Protein AF-W2KGB4-F1 (afdb_monomer)

Structure (mmCIF, N/CA/C/O backbone):
data_AF-W2KGB4-F1
#
_entry.id   AF-W2KGB4-F1
#
loop_
_atom_site.group_PDB
_atom_site.id
_atom_site.type_symbol
_atom_site.label_atom_id
_atom_site.label_alt_id
_atom_site.label_comp_id
_atom_site.label_asym_id
_atom_site.label_entity_id
_atom_site.label_seq_id
_atom_site.pdbx_PDB_ins_code
_atom_site.Cartn_x
_atom_site.Cartn_y
_atom_site.Cartn_z
_atom_site.occupancy
_atom_site.B_iso_or_equiv
_atom_site.auth_seq_id
_atom_site.auth_comp_id
_atom_site.auth_asym_id
_atom_site.auth_atom_id
_atom_site.pdbx_PDB_model_num
ATOM 1 N N . MET A 1 1 ? 24.604 -19.112 -18.683 1.00 58.47 1 MET A N 1
ATOM 2 C CA . MET A 1 1 ? 25.034 -17.996 -19.557 1.00 58.47 1 MET A CA 1
ATOM 3 C C . MET A 1 1 ? 25.972 -18.416 -20.696 1.00 58.47 1 MET A C 1
ATOM 5 O O . MET A 1 1 ? 25.805 -17.907 -21.791 1.00 58.47 1 MET A O 1
ATOM 9 N N . HIS A 1 2 ? 26.909 -19.357 -20.509 1.00 60.28 2 HIS A N 1
ATOM 10 C CA . HIS A 1 2 ? 27.944 -19.669 -21.520 1.00 60.28 2 HIS A CA 1
ATOM 11 C C . HIS A 1 2 ? 27.442 -20.343 -22.824 1.00 60.28 2 HIS A C 1
ATOM 13 O O . HIS A 1 2 ? 28.034 -20.152 -23.880 1.00 60.28 2 HIS A O 1
ATOM 19 N N . HIS A 1 3 ? 26.351 -21.119 -22.787 1.00 74.38 3 HIS A N 1
ATOM 20 C CA . HIS A 1 3 ? 25.853 -21.842 -23.971 1.00 74.38 3 HIS A CA 1
ATOM 21 C C . HIS A 1 3 ? 25.013 -20.973 -24.923 1.00 74.38 3 HIS A C 1
ATOM 23 O O . HIS A 1 3 ? 24.988 -21.235 -26.122 1.00 74.38 3 HIS A O 1
ATOM 29 N N . LEU A 1 4 ? 24.352 -19.931 -24.405 1.00 70.69 4 LEU A N 1
ATOM 30 C CA . LEU A 1 4 ? 23.557 -18.995 -25.208 1.00 70.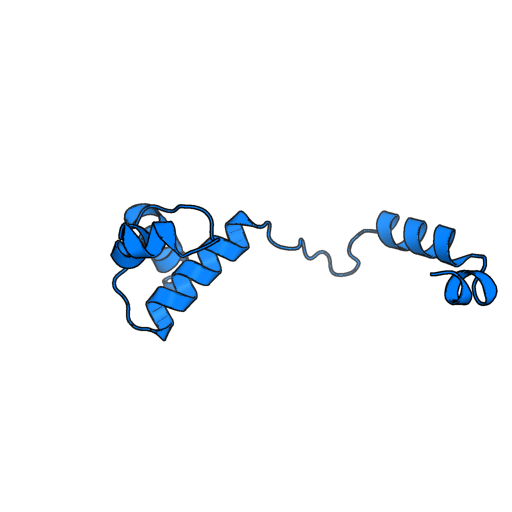69 4 LEU A CA 1
ATOM 31 C C . LEU A 1 4 ? 24.460 -18.144 -26.103 1.00 70.69 4 LEU A C 1
ATOM 33 O O . LEU A 1 4 ? 24.245 -18.086 -27.308 1.00 70.69 4 LEU A O 1
ATOM 37 N N . LEU A 1 5 ? 25.533 -17.591 -25.532 1.00 75.38 5 LEU A N 1
ATOM 38 C CA . LEU A 1 5 ? 26.517 -16.784 -26.261 1.00 75.38 5 LEU A CA 1
ATOM 39 C C . LEU A 1 5 ? 27.291 -17.593 -27.313 1.00 75.38 5 LEU A C 1
ATOM 41 O O . LEU A 1 5 ? 27.712 -17.049 -28.325 1.00 75.38 5 LEU A O 1
ATOM 45 N N . LYS A 1 6 ? 27.442 -18.909 -27.113 1.00 76.88 6 LYS A N 1
ATOM 46 C CA . LYS A 1 6 ? 28.098 -19.796 -28.087 1.00 76.88 6 LYS A CA 1
ATOM 47 C C . LYS A 1 6 ? 27.244 -20.043 -29.337 1.00 76.88 6 LYS A C 1
ATOM 49 O O . LYS A 1 6 ? 27.790 -20.314 -30.400 1.00 76.88 6 LYS A O 1
ATOM 54 N N . ARG A 1 7 ? 25.914 -19.988 -29.204 1.00 80.75 7 ARG A N 1
ATOM 55 C CA . ARG A 1 7 ? 24.957 -20.226 -30.300 1.00 80.75 7 ARG A CA 1
ATOM 56 C C . ARG A 1 7 ? 24.463 -18.927 -30.943 1.00 80.75 7 ARG A C 1
ATOM 58 O O . ARG A 1 7 ? 24.093 -18.944 -32.110 1.00 80.75 7 ARG A O 1
ATOM 65 N N . HIS A 1 8 ? 24.502 -17.830 -30.190 1.00 77.50 8 HIS A N 1
ATOM 66 C CA . HIS A 1 8 ? 24.114 -16.488 -30.615 1.00 77.50 8 HIS A CA 1
ATOM 67 C C . HIS A 1 8 ? 25.178 -15.486 -30.142 1.00 77.50 8 HIS A C 1
ATOM 69 O O . HIS A 1 8 ? 25.039 -14.906 -29.059 1.00 77.50 8 HIS A O 1
ATOM 75 N N . PRO A 1 9 ? 26.272 -15.318 -30.910 1.00 85.00 9 PRO A N 1
ATOM 76 C CA . PRO A 1 9 ? 27.369 -14.412 -30.553 1.00 85.00 9 PRO A CA 1
ATOM 77 C C . PRO A 1 9 ? 26.911 -12.952 -30.444 1.00 85.00 9 PRO A C 1
ATOM 79 O O . PRO A 1 9 ? 27.444 -12.182 -29.653 1.00 85.00 9 PRO A O 1
ATOM 82 N N . ASP A 1 10 ? 25.883 -12.603 -31.211 1.00 86.31 10 ASP A N 1
ATOM 83 C CA . ASP A 1 10 ? 25.235 -11.297 -31.313 1.00 86.31 10 ASP A CA 1
ATOM 84 C C . ASP A 1 10 ? 24.154 -11.058 -30.245 1.00 86.31 10 ASP A C 1
ATOM 86 O O . ASP A 1 10 ? 23.551 -9.987 -30.195 1.00 86.31 10 ASP A O 1
ATOM 90 N N . TYR A 1 11 ? 23.906 -12.024 -29.352 1.00 82.56 11 TYR A N 1
ATOM 91 C CA . TYR A 1 11 ? 22.867 -11.916 -28.324 1.00 82.56 11 TYR A CA 1
ATOM 92 C C . TYR A 1 11 ? 23.021 -10.664 -27.455 1.00 82.56 11 TYR A C 1
ATOM 94 O O . TYR A 1 11 ? 22.023 -10.048 -27.084 1.00 82.56 11 TYR A O 1
ATOM 102 N N . HIS A 1 12 ? 24.258 -10.281 -27.126 1.00 78.88 12 HIS A N 1
ATOM 103 C CA . HIS A 1 12 ? 24.506 -9.096 -26.309 1.00 78.88 12 HIS A CA 1
ATOM 104 C C . HIS A 1 12 ? 24.041 -7.820 -27.021 1.00 78.88 12 HIS A C 1
ATOM 106 O O . HIS A 1 12 ? 23.289 -7.033 -26.444 1.00 78.88 12 HIS A O 1
ATOM 112 N N . ASP A 1 13 ? 24.396 -7.663 -28.295 1.00 83.31 13 ASP A N 1
ATOM 113 C CA . ASP A 1 13 ? 24.006 -6.506 -29.101 1.00 83.31 13 ASP A CA 1
ATOM 114 C C . ASP A 1 13 ? 22.499 -6.488 -29.368 1.00 83.31 13 ASP A C 1
ATOM 116 O O . ASP A 1 13 ? 21.868 -5.434 -29.286 1.00 83.31 13 ASP A O 1
ATOM 120 N N . LEU A 1 14 ? 21.891 -7.657 -29.596 1.00 80.69 14 LEU A N 1
ATOM 121 C CA . LEU A 1 14 ? 20.441 -7.803 -29.734 1.00 80.69 14 LEU A CA 1
ATOM 122 C C . LEU A 1 14 ? 19.695 -7.464 -28.440 1.00 80.69 14 LEU A C 1
ATOM 124 O O . LEU A 1 14 ? 18.655 -6.806 -28.495 1.00 80.69 14 LEU A O 1
ATOM 128 N N . ALA A 1 15 ? 20.212 -7.867 -27.278 1.00 75.81 15 ALA A N 1
ATOM 129 C CA . ALA A 1 15 ? 19.623 -7.547 -25.981 1.00 75.81 15 ALA A CA 1
ATOM 130 C C . ALA A 1 15 ? 19.716 -6.043 -25.683 1.00 75.81 15 ALA A C 1
ATOM 132 O O . ALA A 1 15 ? 18.730 -5.431 -25.270 1.00 75.81 15 ALA A O 1
ATOM 133 N N . VAL A 1 16 ? 20.869 -5.426 -25.963 1.00 76.00 16 VAL A N 1
ATOM 134 C CA . VAL A 1 16 ? 21.066 -3.976 -25.834 1.00 76.00 16 VAL A CA 1
ATOM 135 C C . VAL A 1 16 ? 20.175 -3.215 -26.817 1.00 76.00 16 VAL A C 1
ATOM 137 O O . VAL A 1 16 ? 19.542 -2.232 -26.433 1.00 76.00 16 VAL A O 1
ATOM 140 N N . ALA A 1 17 ? 20.062 -3.672 -28.066 1.00 78.88 17 ALA A N 1
ATOM 141 C CA . ALA A 1 17 ? 19.177 -3.077 -29.062 1.00 78.88 17 ALA A CA 1
ATOM 142 C C . ALA A 1 17 ? 17.699 -3.219 -28.673 1.00 78.88 17 ALA A C 1
ATOM 144 O O . ALA A 1 17 ? 16.945 -2.259 -28.811 1.00 78.88 17 ALA A O 1
ATOM 145 N N . ALA A 1 18 ? 17.280 -4.371 -28.142 1.00 73.19 18 ALA A N 1
ATOM 146 C CA . ALA A 1 18 ? 15.923 -4.590 -27.645 1.00 73.19 18 ALA A CA 1
ATOM 147 C C . ALA A 1 18 ? 15.602 -3.688 -26.446 1.00 73.19 18 ALA A C 1
ATOM 149 O O . ALA A 1 18 ? 14.527 -3.094 -26.407 1.00 73.19 18 ALA A O 1
ATOM 150 N N . PHE A 1 19 ? 16.552 -3.528 -25.522 1.00 67.00 19 PHE A N 1
ATOM 151 C CA . PHE A 1 19 ? 16.422 -2.622 -24.383 1.00 67.00 19 PHE A CA 1
ATOM 152 C C . PHE A 1 19 ? 16.329 -1.153 -24.830 1.00 67.00 19 PHE A C 1
ATOM 154 O O . PHE A 1 19 ? 15.451 -0.419 -24.382 1.00 67.00 19 PHE A O 1
ATOM 161 N N . ARG A 1 20 ? 17.176 -0.731 -25.782 1.00 66.25 20 ARG A N 1
ATOM 162 C CA . ARG A 1 20 ? 17.172 0.628 -26.361 1.00 66.25 20 ARG A CA 1
ATOM 163 C C . ARG A 1 20 ? 15.942 0.927 -27.215 1.00 66.25 20 ARG A C 1
ATOM 165 O O . ARG A 1 20 ? 15.530 2.079 -27.282 1.00 66.25 20 ARG A O 1
ATOM 172 N N . LYS A 1 21 ? 15.347 -0.086 -27.856 1.00 67.31 21 LYS A N 1
ATOM 173 C CA . LYS A 1 21 ? 14.112 0.053 -28.648 1.00 67.31 21 LYS A CA 1
ATOM 174 C C . LYS A 1 21 ? 12.895 0.404 -27.776 1.00 67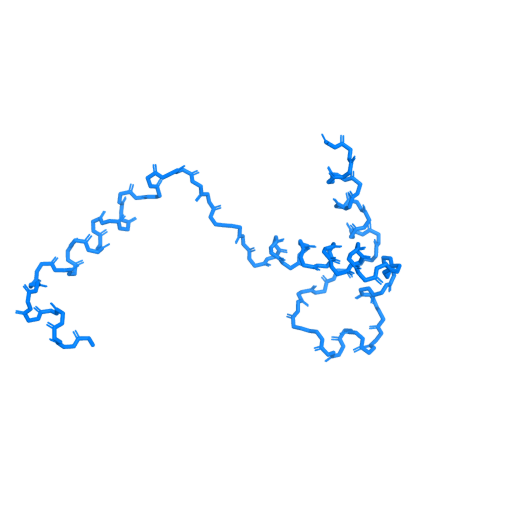.31 21 LYS A C 1
ATOM 176 O O . LYS A 1 21 ? 11.846 0.730 -28.324 1.00 67.31 21 LYS A O 1
ATOM 181 N N . GLY A 1 22 ? 13.047 0.375 -26.449 1.00 63.25 22 GLY A N 1
ATOM 182 C CA . GLY A 1 22 ? 11.995 0.689 -25.492 1.00 63.25 22 GLY A CA 1
ATOM 183 C C . GLY A 1 22 ? 10.905 -0.381 -25.466 1.00 63.25 22 GLY A C 1
ATOM 184 O O . GLY A 1 22 ? 10.901 -1.327 -26.262 1.00 63.25 22 GLY A O 1
ATOM 185 N N . ASN A 1 23 ? 9.960 -0.249 -24.533 1.00 66.50 23 ASN A N 1
ATOM 186 C CA . ASN A 1 23 ? 8.824 -1.157 -24.498 1.00 66.50 23 ASN A CA 1
ATOM 187 C C . ASN A 1 23 ? 7.975 -0.981 -25.769 1.00 66.50 23 ASN A C 1
ATOM 189 O O . ASN A 1 23 ? 7.256 0.006 -25.901 1.00 66.50 23 ASN A O 1
ATOM 193 N N . ARG A 1 24 ? 8.004 -1.971 -26.672 1.00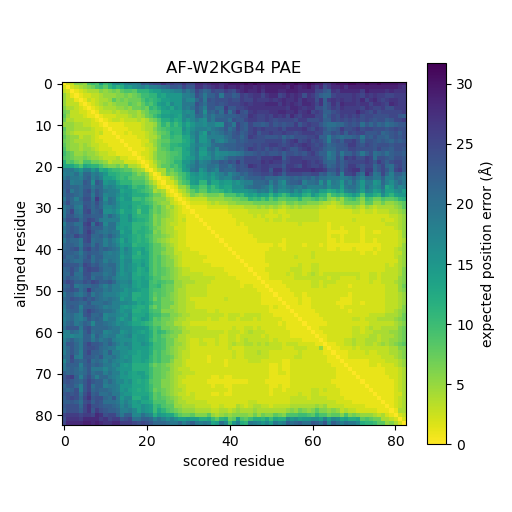 64.06 24 ARG A N 1
ATOM 194 C CA . ARG A 1 24 ? 7.169 -2.005 -27.888 1.00 64.06 24 ARG A CA 1
ATOM 195 C C . ARG A 1 24 ? 5.670 -1.882 -27.609 1.00 64.06 24 ARG A C 1
ATOM 197 O O . ARG A 1 24 ? 4.938 -1.470 -28.499 1.00 64.06 24 ARG A O 1
ATOM 204 N N . PHE A 1 25 ? 5.226 -2.246 -26.410 1.00 67.12 25 PHE A N 1
ATOM 205 C CA . PHE A 1 25 ? 3.830 -2.149 -25.991 1.00 67.12 25 PHE A CA 1
ATOM 206 C C . PHE A 1 25 ? 3.475 -0.779 -25.393 1.00 67.12 25 PHE A C 1
ATOM 208 O O . PHE A 1 25 ? 2.307 -0.533 -25.122 1.00 67.12 25 PHE A O 1
ATOM 215 N N . GLY A 1 26 ? 4.454 0.103 -25.154 1.00 67.06 26 GLY A N 1
ATOM 216 C CA . GLY A 1 26 ? 4.227 1.403 -24.510 1.00 67.06 26 GLY A CA 1
ATOM 217 C C . GLY A 1 26 ? 3.771 1.316 -23.047 1.00 67.06 26 GLY A C 1
ATOM 218 O O . GLY A 1 26 ? 3.326 2.310 -22.489 1.00 67.06 26 GLY A O 1
ATOM 219 N N . VAL A 1 27 ? 3.868 0.142 -22.416 1.00 67.25 27 VAL A N 1
ATOM 220 C CA . VAL A 1 27 ? 3.396 -0.099 -21.045 1.00 67.25 27 VAL A CA 1
ATOM 221 C C . VAL A 1 27 ? 4.538 0.089 -20.050 1.00 67.25 27 VAL A C 1
ATOM 223 O O . VAL A 1 27 ? 5.507 -0.669 -20.025 1.00 67.25 27 VAL A O 1
ATOM 226 N N . THR A 1 28 ? 4.457 1.086 -19.189 1.00 72.94 28 THR A N 1
ATOM 227 C CA . THR A 1 28 ? 5.420 1.188 -18.092 1.00 72.94 28 THR A CA 1
ATOM 228 C C . THR A 1 28 ? 5.099 0.103 -17.069 1.00 72.94 28 THR A C 1
ATOM 230 O O . THR A 1 28 ? 3.946 -0.036 -16.662 1.00 72.94 28 THR A O 1
ATOM 233 N N . LEU A 1 29 ? 6.095 -0.690 -16.662 1.00 78.75 29 LEU A N 1
ATOM 234 C CA . LEU A 1 29 ? 5.907 -1.567 -15.509 1.00 78.75 29 LEU A CA 1
ATOM 235 C C . LEU A 1 29 ? 5.641 -0.679 -14.283 1.00 78.75 29 LEU A C 1
ATOM 237 O O . LEU A 1 29 ? 6.389 0.284 -14.087 1.00 78.75 29 LEU A O 1
ATOM 241 N N . PRO A 1 30 ? 4.601 -0.969 -13.481 1.00 83.12 30 PRO A N 1
ATOM 242 C CA . PRO A 1 30 ? 4.351 -0.213 -12.267 1.00 83.12 30 PRO A CA 1
ATOM 243 C C . PRO A 1 30 ? 5.554 -0.332 -11.335 1.00 83.12 30 PRO A C 1
ATOM 245 O O . PRO A 1 30 ? 6.160 -1.403 -11.216 1.00 83.12 30 PRO A O 1
ATOM 248 N N . ASP A 1 31 ? 5.900 0.771 -10.677 1.00 89.19 31 ASP A N 1
ATOM 249 C CA . ASP A 1 31 ? 6.958 0.766 -9.674 1.00 89.19 31 ASP A CA 1
ATOM 250 C C . ASP A 1 31 ? 6.575 -0.105 -8.461 1.00 89.19 31 ASP A C 1
ATOM 252 O O . ASP A 1 31 ? 5.440 -0.575 -8.309 1.00 89.19 31 ASP A O 1
ATOM 256 N N . GLN A 1 32 ? 7.546 -0.376 -7.586 1.00 91.62 32 GLN A N 1
ATOM 257 C CA . GLN A 1 32 ? 7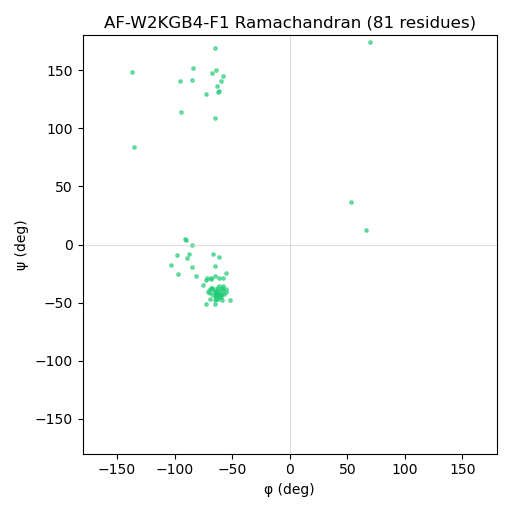.309 -1.221 -6.414 1.00 91.62 32 GLN A CA 1
ATOM 258 C C . GLN A 1 32 ? 6.205 -0.646 -5.515 1.00 91.62 32 GLN A C 1
ATOM 260 O O . GLN A 1 32 ? 5.375 -1.400 -5.010 1.00 91.62 32 GLN A O 1
ATOM 265 N N . ARG A 1 33 ? 6.148 0.684 -5.378 1.00 93.75 33 ARG A N 1
ATOM 266 C CA . ARG A 1 33 ? 5.155 1.372 -4.551 1.00 93.75 33 ARG A CA 1
ATOM 267 C C . ARG A 1 33 ? 3.736 1.135 -5.061 1.00 93.75 33 ARG A C 1
ATOM 269 O O . ARG A 1 33 ? 2.846 0.827 -4.272 1.00 93.75 33 ARG A O 1
ATOM 276 N N . THR A 1 34 ? 3.536 1.243 -6.369 1.00 92.69 34 THR A N 1
ATOM 277 C CA . THR A 1 34 ? 2.255 0.996 -7.038 1.00 92.69 34 THR A CA 1
ATOM 278 C C . THR A 1 34 ? 1.823 -0.453 -6.846 1.00 92.69 34 THR A C 1
ATOM 280 O O . THR A 1 34 ? 0.673 -0.714 -6.492 1.00 92.69 34 THR A O 1
ATOM 283 N N . ASN A 1 35 ? 2.755 -1.399 -6.997 1.00 94.06 35 ASN A N 1
ATOM 284 C CA . ASN A 1 35 ? 2.476 -2.814 -6.752 1.00 94.06 35 ASN A CA 1
ATOM 285 C C . ASN A 1 35 ? 2.075 -3.086 -5.293 1.00 94.06 35 ASN A C 1
ATOM 287 O O . ASN A 1 35 ? 1.163 -3.871 -5.045 1.00 94.06 35 ASN A O 1
ATOM 291 N N . ASP A 1 36 ? 2.728 -2.446 -4.326 1.00 96.31 36 ASP A N 1
ATOM 292 C CA . ASP A 1 36 ? 2.420 -2.640 -2.907 1.00 96.31 36 ASP A CA 1
ATOM 293 C C . ASP A 1 36 ? 1.064 -2.045 -2.519 1.00 96.31 36 ASP A C 1
ATOM 295 O O . ASP A 1 36 ? 0.312 -2.681 -1.783 1.00 96.31 36 ASP A O 1
ATOM 299 N N . ILE A 1 37 ? 0.706 -0.874 -3.057 1.00 95.56 37 ILE A N 1
ATOM 300 C CA . ILE A 1 37 ? -0.636 -0.297 -2.881 1.00 95.56 37 ILE A CA 1
ATOM 301 C C . ILE A 1 37 ? -1.699 -1.259 -3.419 1.00 95.56 37 ILE A C 1
ATOM 303 O O . ILE A 1 37 ? -2.670 -1.546 -2.721 1.00 95.56 37 ILE A O 1
ATOM 307 N N . PHE A 1 38 ? -1.499 -1.795 -4.625 1.00 94.81 38 PHE A N 1
ATOM 308 C CA . PHE A 1 38 ? -2.447 -2.735 -5.219 1.00 94.81 38 PHE A CA 1
ATOM 309 C C . PHE A 1 38 ? -2.612 -4.002 -4.368 1.00 94.81 38 PHE A C 1
ATOM 311 O O . PHE A 1 38 ? -3.736 -4.414 -4.096 1.00 94.81 38 PHE A O 1
ATOM 318 N N . ARG A 1 39 ? -1.511 -4.577 -3.869 1.00 95.50 39 ARG A N 1
ATOM 319 C CA . ARG A 1 39 ? -1.557 -5.743 -2.971 1.00 95.50 39 ARG A CA 1
ATOM 320 C C . ARG A 1 39 ? -2.265 -5.445 -1.650 1.00 95.50 39 ARG A C 1
ATOM 322 O O . ARG A 1 39 ? -2.987 -6.300 -1.144 1.00 95.50 39 ARG A O 1
ATOM 329 N N . TRP A 1 40 ? -2.093 -4.247 -1.085 1.00 96.81 40 TRP A N 1
ATOM 330 C CA . TRP A 1 40 ? -2.846 -3.837 0.104 1.00 96.81 40 TRP A CA 1
ATOM 331 C C . TRP A 1 40 ? -4.354 -3.802 -0.155 1.00 96.81 40 TRP A C 1
ATOM 333 O O . TRP A 1 40 ? -5.121 -4.274 0.687 1.00 96.81 40 TRP A O 1
ATOM 343 N N . ILE A 1 41 ? -4.770 -3.271 -1.308 1.00 95.50 41 ILE A N 1
ATOM 344 C CA . ILE A 1 41 ? -6.180 -3.229 -1.721 1.00 95.50 41 ILE A CA 1
ATOM 345 C C . ILE A 1 41 ? -6.711 -4.645 -1.925 1.00 95.50 41 ILE A C 1
ATOM 347 O O . ILE A 1 41 ? -7.727 -4.997 -1.330 1.00 95.50 41 ILE A O 1
ATOM 351 N N . GLU A 1 42 ? -6.006 -5.464 -2.710 1.00 95.12 42 GLU A N 1
ATOM 352 C CA . GLU A 1 42 ? -6.362 -6.862 -2.964 1.00 95.12 42 GLU A CA 1
ATOM 353 C C . GLU A 1 42 ? -6.573 -7.612 -1.650 1.00 95.12 42 GLU A C 1
ATOM 355 O O . GLU A 1 42 ? -7.612 -8.238 -1.457 1.00 95.12 42 GLU A O 1
ATOM 360 N N . TRP A 1 43 ? -5.650 -7.478 -0.698 1.00 95.19 43 TRP A N 1
ATOM 361 C CA . TRP A 1 43 ? -5.770 -8.152 0.588 1.00 95.19 43 TRP A CA 1
ATOM 362 C C . TRP A 1 43 ? -6.991 -7.673 1.385 1.00 95.19 43 TRP A C 1
ATOM 364 O O . TRP A 1 43 ? -7.750 -8.493 1.900 1.00 95.19 43 TRP A O 1
ATOM 374 N N . CYS A 1 44 ? -7.226 -6.359 1.462 1.00 94.38 44 CYS A N 1
ATOM 375 C CA . CYS A 1 44 ? -8.389 -5.827 2.178 1.00 94.38 44 CYS A CA 1
ATOM 376 C C . CYS A 1 44 ? -9.711 -6.298 1.556 1.00 94.38 44 CYS A C 1
ATOM 378 O O . CYS A 1 44 ? -10.622 -6.695 2.281 1.00 94.38 44 CYS A O 1
ATOM 380 N N . VAL A 1 45 ? -9.805 -6.294 0.225 1.00 93.25 45 VAL A N 1
ATOM 381 C CA . VAL A 1 45 ? -11.024 -6.660 -0.506 1.00 93.25 45 VAL A CA 1
ATOM 382 C C . VAL A 1 45 ? -11.271 -8.167 -0.457 1.00 93.25 45 VAL A C 1
ATOM 384 O O . VAL A 1 45 ? -12.366 -8.597 -0.089 1.00 93.25 45 VAL A O 1
ATOM 387 N N . MET A 1 46 ? -10.264 -8.974 -0.793 1.00 96.12 46 MET A N 1
ATOM 388 C CA . MET A 1 46 ? -10.417 -10.425 -0.929 1.00 96.12 46 MET A CA 1
ATOM 389 C C . MET A 1 46 ? -10.623 -11.108 0.428 1.00 96.12 46 MET A C 1
ATOM 391 O O . MET A 1 46 ? -11.502 -11.958 0.554 1.00 96.12 46 MET A O 1
ATOM 395 N N . GLU A 1 47 ? -9.893 -10.684 1.465 1.00 96.12 47 GLU A N 1
ATOM 396 C CA . GLU A 1 47 ? -10.015 -11.241 2.824 1.00 96.12 47 GLU A CA 1
ATOM 397 C C . GLU A 1 47 ? -11.033 -10.486 3.695 1.00 96.12 47 GLU A C 1
ATOM 399 O O . GLU A 1 47 ? -11.186 -10.782 4.880 1.00 96.12 47 GLU A O 1
ATOM 404 N N . ARG A 1 48 ? -11.743 -9.500 3.126 1.00 94.38 48 ARG A N 1
ATOM 405 C CA . ARG A 1 48 ? -12.738 -8.663 3.828 1.00 94.38 48 ARG A CA 1
ATOM 406 C C . ARG A 1 48 ? -12.177 -8.004 5.093 1.00 94.38 48 ARG A C 1
ATOM 408 O O . ARG A 1 48 ? -12.869 -7.867 6.106 1.00 94.38 48 ARG A O 1
ATOM 415 N N . MET A 1 49 ? -10.912 -7.603 5.042 1.00 95.81 49 MET A N 1
ATOM 416 C CA . MET A 1 49 ? -10.244 -6.940 6.153 1.00 95.81 49 MET A CA 1
ATOM 417 C C . MET A 1 49 ? -10.539 -5.437 6.125 1.00 95.81 49 MET A C 1
ATOM 419 O O . MET A 1 49 ? -10.572 -4.833 5.052 1.00 95.81 49 MET A O 1
ATOM 423 N N . PRO A 1 50 ? -10.731 -4.792 7.290 1.00 95.69 50 PRO A N 1
ATOM 424 C CA . PRO A 1 50 ? -10.896 -3.345 7.332 1.00 95.69 50 PRO A CA 1
ATOM 425 C C . PRO A 1 50 ? -9.612 -2.661 6.861 1.00 95.69 50 PRO A C 1
ATOM 427 O O . PRO A 1 50 ? -8.520 -3.153 7.131 1.00 95.69 50 PRO A O 1
ATOM 430 N N . VAL A 1 51 ? -9.722 -1.477 6.257 1.00 95.25 51 VAL A N 1
ATOM 431 C CA . VAL A 1 51 ? -8.562 -0.722 5.743 1.00 95.25 51 VAL A CA 1
ATOM 432 C C . VAL A 1 51 ? -7.534 -0.410 6.843 1.00 95.25 51 VAL A C 1
ATOM 434 O O . VAL A 1 51 ? -6.332 -0.419 6.597 1.00 95.25 51 VAL A O 1
ATOM 437 N N . SER A 1 52 ? -7.974 -0.271 8.101 1.00 96.25 52 SER A N 1
ATOM 438 C CA . SER A 1 52 ? -7.096 -0.139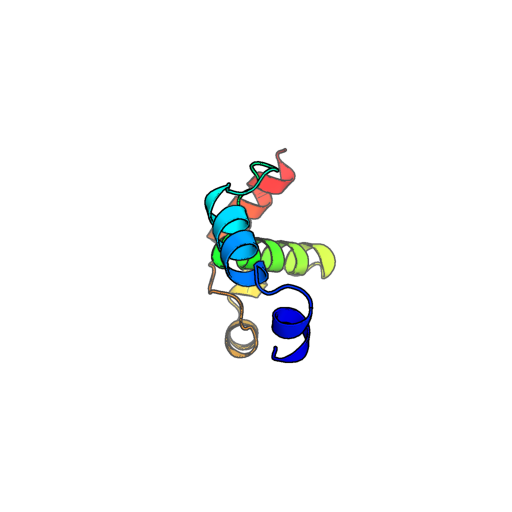 9.279 1.00 96.25 52 SER A CA 1
ATOM 439 C C . SER A 1 52 ? -6.174 -1.342 9.530 1.00 96.25 52 SER A C 1
ATOM 441 O O . SER A 1 52 ? -5.258 -1.273 10.351 1.00 96.25 52 SER A O 1
ATOM 443 N N . PHE A 1 53 ? -6.381 -2.461 8.833 1.00 95.94 53 PHE A N 1
ATOM 444 C CA . PHE A 1 53 ? -5.517 -3.635 8.883 1.00 95.94 53 PHE A CA 1
ATOM 445 C C . PHE A 1 53 ? -4.068 -3.316 8.501 1.00 95.94 53 PHE A C 1
ATOM 447 O O . PHE A 1 53 ? -3.157 -3.817 9.164 1.00 95.94 53 PHE A O 1
ATOM 454 N N . CYS A 1 54 ? -3.847 -2.448 7.507 1.00 95.50 54 CYS A N 1
ATOM 455 C CA . CYS A 1 54 ? -2.506 -2.122 7.014 1.00 95.50 54 CYS A CA 1
ATOM 456 C C . CYS A 1 54 ? -1.621 -1.418 8.058 1.00 95.50 54 CYS A C 1
ATOM 458 O O . CYS A 1 54 ? -0.399 -1.416 7.927 1.00 95.50 54 CYS A O 1
ATOM 460 N N . GLU A 1 55 ? -2.212 -0.849 9.113 1.00 96.56 55 GLU A N 1
ATOM 461 C CA . GLU A 1 55 ? -1.51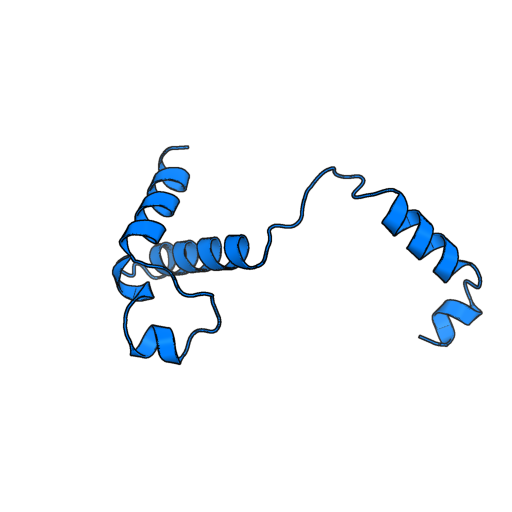0 -0.139 10.190 1.00 96.56 55 GLU A CA 1
ATOM 462 C C . GLU A 1 55 ? -1.270 -1.002 11.435 1.00 96.56 55 GLU A C 1
ATOM 464 O O . GLU A 1 55 ? -0.530 -0.600 12.336 1.00 96.56 55 GLU A O 1
ATOM 469 N N . ARG A 1 56 ? -1.856 -2.205 11.512 1.00 96.25 56 ARG A N 1
ATOM 470 C CA . ARG A 1 56 ? -1.746 -3.051 12.708 1.00 96.25 56 ARG A CA 1
ATOM 471 C C . ARG A 1 56 ? -0.278 -3.422 12.977 1.00 96.25 56 ARG A C 1
ATOM 473 O O . ARG A 1 56 ? 0.386 -3.926 12.070 1.00 96.25 56 ARG A O 1
ATOM 480 N N . PRO A 1 57 ? 0.233 -3.296 14.218 1.00 96.19 57 PRO A N 1
ATOM 481 C CA . PRO A 1 57 ? 1.651 -3.527 14.514 1.00 96.19 57 PRO A CA 1
ATOM 482 C C . PRO A 1 57 ? 2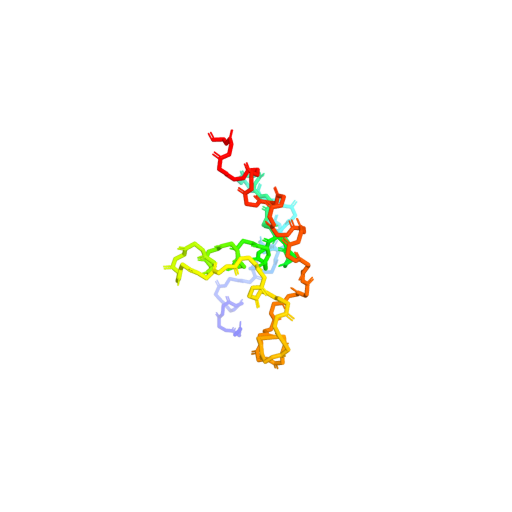.174 -4.905 14.087 1.00 96.19 57 PRO A C 1
ATOM 484 O O . PRO A 1 57 ? 3.267 -5.017 13.538 1.00 96.19 57 PRO A O 1
ATOM 487 N N . LEU A 1 58 ? 1.379 -5.964 14.288 1.00 96.56 58 LEU A N 1
ATOM 488 C CA . LEU A 1 58 ? 1.751 -7.315 13.857 1.00 96.56 58 LEU A CA 1
ATOM 489 C C . LEU A 1 58 ? 1.789 -7.446 12.336 1.00 96.56 58 LEU A C 1
ATOM 491 O O . LEU A 1 58 ? 2.671 -8.108 11.805 1.00 96.56 58 LEU A O 1
ATOM 495 N N . VAL A 1 59 ? 0.871 -6.796 11.628 1.00 95.75 59 VAL A N 1
ATOM 496 C CA . VAL A 1 59 ? 0.856 -6.795 10.163 1.00 95.75 59 VAL A CA 1
ATOM 497 C C . VAL A 1 59 ? 2.112 -6.090 9.650 1.00 95.75 59 VAL A C 1
ATOM 499 O O . VAL A 1 59 ? 2.867 -6.664 8.873 1.00 95.75 59 VAL A O 1
ATOM 502 N N . ARG A 1 60 ? 2.422 -4.910 10.197 1.00 94.44 60 ARG A N 1
ATOM 503 C CA . ARG A 1 60 ? 3.630 -4.136 9.868 1.00 94.44 60 ARG A CA 1
ATOM 504 C C . ARG A 1 60 ? 4.929 -4.895 10.114 1.00 94.44 60 ARG A C 1
ATOM 506 O O . ARG A 1 60 ? 5.876 -4.730 9.359 1.00 94.44 60 ARG A O 1
ATOM 513 N N . LYS A 1 61 ? 4.976 -5.722 11.159 1.00 96.00 61 LYS A N 1
ATOM 514 C CA . LYS A 1 61 ? 6.156 -6.530 11.488 1.00 96.00 61 LYS A CA 1
ATOM 515 C C . LYS A 1 61 ? 6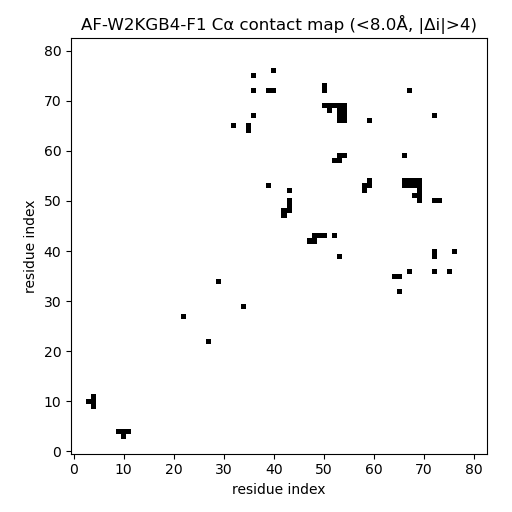.366 -7.706 10.526 1.00 96.00 61 LYS A C 1
ATOM 517 O O . LYS A 1 61 ? 7.501 -8.132 10.345 1.00 96.00 61 LYS A O 1
ATOM 522 N N . ASN A 1 62 ? 5.291 -8.256 9.962 1.00 95.81 62 ASN A N 1
ATOM 523 C CA . ASN A 1 62 ? 5.342 -9.499 9.185 1.00 95.81 62 ASN A CA 1
ATOM 524 C C . ASN A 1 62 ? 5.286 -9.283 7.665 1.00 95.81 62 ASN A C 1
ATOM 526 O O . ASN A 1 62 ? 5.625 -10.186 6.903 1.00 95.81 62 ASN A O 1
ATOM 530 N N . VAL A 1 63 ? 4.856 -8.108 7.212 1.00 95.25 63 VAL A N 1
ATOM 531 C CA . VAL A 1 63 ? 4.664 -7.799 5.794 1.00 95.25 63 VAL A CA 1
ATOM 532 C C . VAL A 1 63 ? 5.898 -7.106 5.212 1.00 95.25 63 VAL A C 1
ATOM 534 O O . VAL A 1 63 ? 6.513 -6.267 5.860 1.00 95.25 63 VAL A O 1
ATOM 537 N N . LYS A 1 64 ? 6.255 -7.458 3.969 1.00 94.94 64 LYS A N 1
ATOM 538 C CA . LYS A 1 64 ? 7.368 -6.843 3.217 1.00 94.94 64 LYS A CA 1
ATOM 539 C C . LYS A 1 64 ? 6.964 -5.623 2.384 1.00 94.94 64 LYS A C 1
ATOM 541 O O . LYS A 1 64 ? 7.838 -4.958 1.848 1.00 94.94 64 LYS A O 1
ATOM 546 N N . MET A 1 65 ? 5.663 -5.392 2.227 1.00 94.94 65 MET A N 1
ATOM 547 C CA . MET A 1 65 ? 5.118 -4.272 1.462 1.00 94.94 65 MET A CA 1
ATOM 548 C C . MET A 1 65 ? 5.412 -2.949 2.152 1.00 94.94 65 MET A C 1
ATOM 550 O O . MET A 1 65 ? 5.401 -2.871 3.387 1.00 94.94 65 MET A O 1
ATOM 554 N N . ASP A 1 66 ? 5.597 -1.910 1.346 1.00 94.75 66 ASP A N 1
ATOM 555 C CA . ASP A 1 66 ? 5.843 -0.583 1.867 1.00 94.75 66 ASP A CA 1
ATOM 556 C C . ASP A 1 66 ? 4.712 -0.106 2.794 1.00 94.75 66 ASP A C 1
ATOM 558 O O . ASP A 1 66 ? 3.519 -0.363 2.567 1.00 94.75 66 ASP A O 1
ATOM 562 N N . PRO A 1 67 ? 5.075 0.654 3.836 1.00 94.69 67 PRO A N 1
ATOM 563 C CA . PRO A 1 67 ? 4.118 1.194 4.771 1.00 94.69 67 PRO A CA 1
ATOM 564 C C . PRO A 1 67 ? 3.135 2.169 4.107 1.00 94.69 67 PRO A C 1
ATOM 566 O O . PRO A 1 67 ? 3.521 3.069 3.353 1.00 94.69 67 PRO A O 1
ATOM 569 N N . ILE A 1 68 ? 1.855 2.034 4.450 1.00 96.50 68 ILE A N 1
ATOM 570 C CA . ILE A 1 68 ? 0.774 2.937 4.043 1.00 96.50 68 ILE A CA 1
ATOM 571 C C . ILE A 1 68 ? -0.152 3.220 5.230 1.00 96.50 68 ILE A C 1
ATOM 573 O O . ILE A 1 68 ? -0.281 2.371 6.116 1.00 96.50 68 ILE A O 1
ATOM 577 N N . SER A 1 69 ? -0.734 4.423 5.274 1.00 97.31 69 SER A N 1
ATOM 578 C CA . SER A 1 69 ? -1.783 4.749 6.241 1.00 97.31 69 SER A CA 1
ATOM 579 C C . SER A 1 69 ? -3.145 4.283 5.742 1.00 97.31 69 SER A C 1
ATOM 581 O O . SER A 1 69 ? -3.388 4.257 4.532 1.00 97.31 69 SER A O 1
ATOM 583 N N . ALA A 1 70 ? -4.050 3.969 6.663 1.00 97.25 70 ALA A N 1
ATOM 584 C CA . ALA A 1 70 ? -5.399 3.536 6.328 1.00 97.25 70 ALA A CA 1
ATOM 585 C C . ALA A 1 70 ? -6.141 4.612 5.520 1.00 97.25 70 ALA A C 1
ATOM 587 O O . ALA A 1 70 ? -6.804 4.302 4.537 1.00 97.25 70 ALA A O 1
ATOM 588 N N . GLU A 1 71 ? -5.951 5.888 5.866 1.00 97.56 71 GLU A N 1
ATOM 589 C CA . GLU A 1 71 ? -6.523 7.017 5.123 1.00 97.56 71 GLU A CA 1
ATOM 590 C C . GLU A 1 71 ? -6.032 7.061 3.667 1.00 97.56 71 GLU A C 1
ATOM 592 O O . GLU A 1 71 ? -6.813 7.266 2.740 1.00 97.56 71 GLU A O 1
ATOM 597 N N . THR A 1 72 ? -4.732 6.847 3.445 1.00 97.38 72 THR A N 1
ATOM 598 C CA . THR A 1 72 ? -4.167 6.856 2.089 1.00 97.38 72 THR A CA 1
ATOM 599 C C . THR A 1 72 ? -4.646 5.646 1.295 1.00 97.38 72 THR A C 1
ATOM 601 O O . THR A 1 72 ? -4.988 5.779 0.123 1.00 97.38 72 THR A O 1
ATOM 604 N N . LEU A 1 73 ? -4.694 4.470 1.927 1.00 96.69 73 LEU A N 1
ATOM 605 C CA . LEU A 1 73 ? -5.190 3.252 1.295 1.00 96.69 73 LEU A CA 1
ATOM 606 C C . LEU A 1 73 ? -6.672 3.385 0.914 1.00 96.69 73 LEU A C 1
ATOM 608 O O . LEU A 1 73 ? -7.039 2.983 -0.186 1.00 96.69 73 LEU A O 1
ATOM 612 N N . GLN A 1 74 ? -7.491 4.021 1.760 1.00 96.25 74 GLN A N 1
ATOM 613 C CA . GLN A 1 74 ? -8.893 4.316 1.455 1.00 96.25 74 GLN A CA 1
ATOM 614 C C . GLN A 1 74 ? -9.025 5.201 0.211 1.00 96.25 74 GLN A C 1
ATOM 616 O O . GLN A 1 74 ? -9.799 4.863 -0.674 1.00 96.25 74 GLN A O 1
ATOM 621 N N . LYS A 1 75 ? -8.218 6.265 0.081 1.00 96.50 75 LYS A N 1
ATOM 622 C CA . LYS A 1 75 ? -8.233 7.128 -1.117 1.00 96.50 75 LYS A CA 1
ATOM 623 C C . LYS A 1 75 ? -7.969 6.337 -2.400 1.00 96.50 75 LYS A C 1
ATOM 625 O O . LYS A 1 75 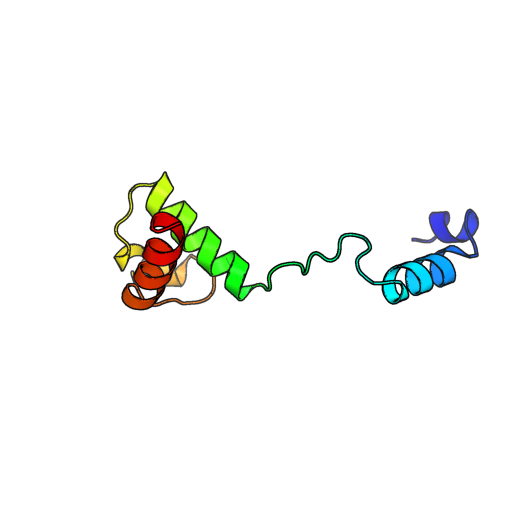? -8.642 6.555 -3.400 1.00 96.50 75 LYS A O 1
ATOM 630 N N . TYR A 1 76 ? -7.006 5.412 -2.381 1.00 95.12 76 TYR A N 1
ATOM 631 C CA . TYR A 1 76 ? -6.746 4.554 -3.542 1.00 95.12 76 TYR A CA 1
ATOM 632 C C . TYR A 1 76 ? -7.875 3.560 -3.803 1.00 95.12 76 TYR A C 1
ATOM 634 O O . TYR A 1 76 ? -8.199 3.304 -4.957 1.00 95.12 76 TYR A O 1
ATOM 642 N N . LEU A 1 77 ? -8.477 3.016 -2.748 1.00 93.69 77 LEU A N 1
ATOM 643 C CA . LEU A 1 77 ? -9.620 2.121 -2.866 1.00 93.69 77 LEU A CA 1
ATOM 644 C C . LEU A 1 77 ? -10.806 2.853 -3.510 1.00 93.69 77 LEU A C 1
ATOM 646 O O . LEU A 1 77 ? -11.354 2.367 -4.494 1.00 93.69 77 LEU A O 1
ATOM 650 N N . ASP A 1 78 ? -11.120 4.065 -3.052 1.00 93.88 78 ASP A N 1
ATOM 651 C CA . ASP A 1 78 ? -12.174 4.906 -3.628 1.00 93.88 78 ASP A CA 1
ATOM 652 C C . ASP A 1 78 ? -11.915 5.201 -5.114 1.00 93.88 78 ASP A C 1
ATOM 654 O O . ASP A 1 78 ? -12.826 5.087 -5.928 1.00 93.88 78 ASP A O 1
ATOM 658 N N . LEU A 1 79 ? -10.669 5.504 -5.496 1.00 93.06 79 LEU A N 1
ATOM 659 C CA . LEU A 1 79 ? -10.295 5.708 -6.903 1.00 93.06 79 LEU A CA 1
ATOM 660 C C . LEU A 1 79 ? -10.511 4.459 -7.768 1.00 93.06 79 LEU A C 1
ATOM 662 O O . LEU A 1 79 ? -10.872 4.588 -8.932 1.00 93.06 79 LEU A O 1
ATOM 666 N N . VAL A 1 80 ? -10.292 3.261 -7.222 1.00 87.94 80 VAL A N 1
ATOM 667 C CA . VAL A 1 80 ? -10.509 2.000 -7.950 1.00 87.94 80 VAL A CA 1
ATOM 668 C C . VAL A 1 80 ? -11.998 1.664 -8.066 1.00 87.94 80 VAL A C 1
ATOM 670 O O . VAL A 1 80 ? -12.406 1.110 -9.079 1.00 87.94 80 VAL A O 1
ATOM 673 N N . TYR A 1 81 ? -12.810 1.993 -7.058 1.00 81.94 81 TYR A N 1
ATOM 674 C CA . TYR A 1 81 ? -14.248 1.695 -7.045 1.00 81.94 81 TYR A CA 1
ATOM 675 C C . TYR A 1 81 ? -15.124 2.744 -7.752 1.00 81.94 81 TYR A C 1
ATOM 677 O O . TYR A 1 81 ? -16.273 2.448 -8.074 1.00 81.94 81 TYR A O 1
ATOM 685 N N . LEU A 1 82 ? -14.624 3.966 -7.963 1.00 71.19 82 LEU A N 1
ATOM 686 C CA . LEU A 1 82 ? -15.349 5.053 -8.639 1.00 71.19 82 LEU A CA 1
ATOM 687 C C . LEU A 1 82 ? -15.142 5.086 -10.168 1.00 71.19 82 LEU A C 1
ATOM 689 O O . LEU A 1 82 ? -15.659 5.991 -10.828 1.00 71.19 82 LEU A O 1
ATOM 693 N N . HIS A 1 83 ? -14.412 4.120 -10.727 1.00 53.06 83 HIS A N 1
ATOM 694 C CA . HIS A 1 83 ? -14.221 3.916 -12.166 1.00 53.06 83 HIS A CA 1
ATOM 695 C C . HIS A 1 83 ? -14.915 2.638 -12.638 1.00 53.06 83 HIS A C 1
ATOM 697 O O . HIS A 1 83 ? -15.384 2.649 -13.800 1.00 53.06 83 HIS A O 1
#

Organism: Phytophthora nicotianae (NCBI:txid4792)

Solvent-accessible surface area (backbone atoms only — not comparable to full-atom values): 5106 Å² total; per-residue (Å²): 118,75,70,58,47,72,77,35,77,58,47,64,60,51,51,52,49,51,59,72,67,45,65,87,81,73,65,78,77,76,51,71,68,58,52,34,54,50,51,53,48,50,49,27,64,77,70,69,42,59,60,63,53,63,60,35,69,70,48,56,73,73,51,88,59,74,92,55,53,34,70,60,51,47,55,54,48,51,59,65,73,77,109

Secondary structure (DSSP, 8-state):
-HHHHHH-TTHHHHHHHHHHT--TT--PPPPHHHHHHHHHHHHHHHTT--GGGGG-HHHHHH--SPP--HHHHHHHHHHHH--

Radius of gyration: 20.12 Å; Cα contacts (8 Å, |Δi|>4): 42; chains: 1; bounding box: 43×29×46 Å

Sequence (83 aa):
MHHLLKRHPDYHDLAVAAFRKGNRFGVTLPDQRTNDIFRWIEWCVMERMPVSFCERPLVRKNVKMDPISAETLQKYLDLVYLH

Foldseek 3Di:
DVVVCVVPVCVVVVVVVVVVVPDPVPDDDDDLLVVLLVVLLCCCVVVVNQLQCLVDPVNVVPDPRDRDHSVRSVVVNCVVVVD

Nearest PDB structures (foldseek):
  4fcg-assembly1_A  TM=2.674E-01  e=3.536E+00  Xanthomonas euvesicatoria pv. vesicatoria str. 85-10

Mean predicted aligned error: 10.68 Å

pLDDT: mean 86.36, std 12.03, range [53.06, 97.56]